Protein AF-A0A7S3GNH0-F1 (afdb_monomer)

Structure (mmCIF, N/CA/C/O backbone):
data_AF-A0A7S3GNH0-F1
#
_entry.id   AF-A0A7S3GNH0-F1
#
loop_
_atom_site.group_PDB
_atom_site.id
_atom_site.type_symbol
_atom_site.label_atom_id
_atom_site.label_alt_id
_atom_site.label_comp_id
_atom_site.label_asym_id
_atom_site.label_entity_id
_atom_site.label_seq_id
_atom_site.pdbx_PDB_ins_code
_atom_site.Cartn_x
_atom_site.Cartn_y
_atom_site.Cartn_z
_atom_site.occupancy
_atom_site.B_iso_or_equiv
_atom_site.auth_seq_id
_atom_site.auth_comp_id
_atom_site.auth_asym_id
_atom_site.auth_atom_id
_atom_site.pdbx_PDB_model_num
ATOM 1 N N . ASN A 1 1 ? -1.877 4.793 -11.221 1.00 96.94 1 ASN A N 1
ATOM 2 C CA . ASN A 1 1 ? -0.687 4.242 -10.541 1.00 96.94 1 ASN A CA 1
ATOM 3 C C . ASN A 1 1 ? -0.945 2.832 -10.022 1.00 96.94 1 ASN A C 1
ATOM 5 O O . ASN A 1 1 ? -0.526 1.906 -10.694 1.00 96.94 1 ASN A O 1
ATOM 9 N N . PHE A 1 2 ? -1.703 2.656 -8.929 1.00 98.25 2 PHE A N 1
ATOM 10 C CA . PHE A 1 2 ? -1.951 1.347 -8.297 1.00 98.25 2 PHE A CA 1
ATOM 11 C C . PHE A 1 2 ? -2.390 0.248 -9.282 1.00 98.25 2 PHE A C 1
ATOM 13 O O . PHE A 1 2 ? -1.721 -0.772 -9.391 1.00 98.25 2 PHE A O 1
ATOM 20 N N . LYS A 1 3 ? -3.426 0.509 -10.099 1.00 98.00 3 LYS A N 1
ATOM 21 C CA . LYS A 1 3 ? -3.873 -0.409 -11.166 1.00 98.00 3 LYS A CA 1
ATOM 22 C C . LYS A 1 3 ? -2.736 -0.853 -12.098 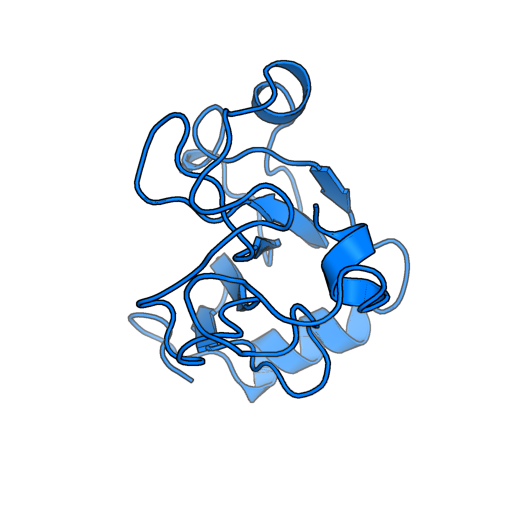1.00 98.00 3 LYS A C 1
ATOM 24 O O . LYS A 1 3 ? -2.665 -2.024 -12.436 1.00 98.00 3 LYS A O 1
ATOM 29 N N . GLY A 1 4 ? -1.854 0.067 -12.494 1.00 97.81 4 GLY A N 1
ATOM 30 C CA . GLY A 1 4 ? -0.74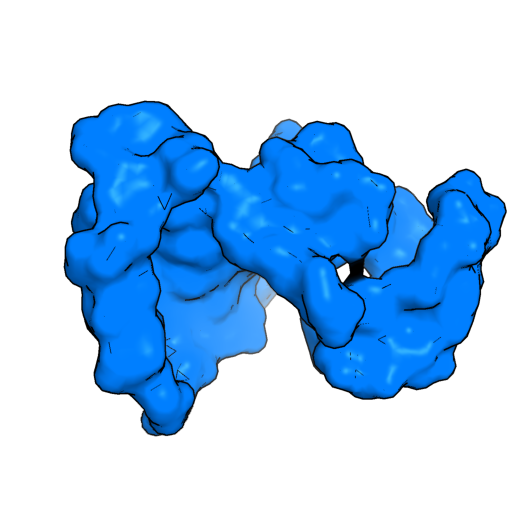9 -0.232 -13.408 1.00 97.81 4 GLY A CA 1
ATOM 31 C C . GLY A 1 4 ? 0.265 -1.210 -12.810 1.00 97.81 4 GLY A C 1
ATOM 32 O O . GLY A 1 4 ? 0.773 -2.060 -13.529 1.00 97.81 4 GLY A O 1
ATOM 33 N N . PHE A 1 5 ? 0.499 -1.149 -11.496 1.00 98.19 5 PHE A N 1
ATOM 34 C CA . PHE A 1 5 ? 1.312 -2.141 -10.787 1.00 98.19 5 PHE A CA 1
ATOM 35 C C . PHE A 1 5 ? 0.584 -3.477 -10.589 1.00 98.19 5 PHE A C 1
ATOM 37 O O . PHE A 1 5 ? 1.219 -4.529 -10.612 1.00 98.19 5 PHE A O 1
ATOM 44 N N . CYS A 1 6 ? -0.743 -3.473 -10.429 1.00 97.88 6 CYS A N 1
ATOM 45 C CA . CYS A 1 6 ? -1.520 -4.716 -10.402 1.00 97.88 6 CYS A CA 1
ATOM 46 C C . CYS A 1 6 ? -1.450 -5.463 -11.744 1.00 97.88 6 CYS A C 1
ATOM 48 O O . CYS A 1 6 ? -1.359 -6.687 -11.749 1.00 97.88 6 CYS A O 1
ATOM 50 N N . THR A 1 7 ? -1.489 -4.743 -12.872 1.00 97.81 7 THR A N 1
ATOM 51 C CA . THR A 1 7 ? -1.471 -5.345 -14.216 1.00 97.81 7 THR A CA 1
ATOM 52 C C . THR A 1 7 ? -0.064 -5.587 -14.758 1.00 97.81 7 THR A C 1
ATOM 54 O O . THR A 1 7 ? 0.116 -6.472 -15.587 1.00 97.81 7 THR A O 1
ATOM 57 N N . GLY A 1 8 ? 0.934 -4.812 -14.323 1.00 96.88 8 GLY A N 1
ATOM 58 C CA . GLY A 1 8 ? 2.283 -4.841 -14.898 1.00 96.88 8 GLY A CA 1
ATOM 59 C C . GLY A 1 8 ? 2.369 -4.225 -16.301 1.00 96.88 8 GLY A C 1
ATOM 60 O O . GLY A 1 8 ? 3.395 -4.339 -16.964 1.00 96.88 8 GLY A O 1
ATOM 61 N N . GLU A 1 9 ? 1.320 -3.539 -16.770 1.00 96.31 9 GLU A N 1
ATOM 62 C CA . GLU A 1 9 ? 1.194 -3.050 -18.158 1.00 96.31 9 GLU A CA 1
ATOM 63 C C . GLU A 1 9 ? 2.250 -2.010 -18.569 1.00 96.31 9 GLU A C 1
ATOM 65 O O . GLU A 1 9 ? 2.366 -1.657 -19.741 1.00 96.31 9 GLU A O 1
ATOM 70 N N . LYS A 1 10 ? 2.983 -1.460 -17.597 1.00 95.06 10 LYS A N 1
ATOM 71 C CA . LYS A 1 10 ? 3.988 -0.415 -17.815 1.00 95.06 10 LYS A CA 1
ATOM 72 C C . LYS A 1 10 ? 5.394 -0.975 -18.034 1.00 95.06 10 LYS A C 1
ATOM 74 O O . LYS A 1 10 ? 6.281 -0.201 -18.383 1.00 95.06 10 LYS A O 1
ATOM 79 N N . GLY A 1 11 ? 5.581 -2.289 -17.882 1.00 95.00 11 GLY A N 1
ATOM 80 C CA . GLY A 1 11 ? 6.860 -2.965 -18.085 1.00 95.00 11 GLY A CA 1
ATOM 81 C C . GLY A 1 11 ? 7.928 -2.508 -17.093 1.00 95.00 11 GLY A C 1
ATOM 82 O O . GLY A 1 11 ? 7.642 -2.230 -15.925 1.00 95.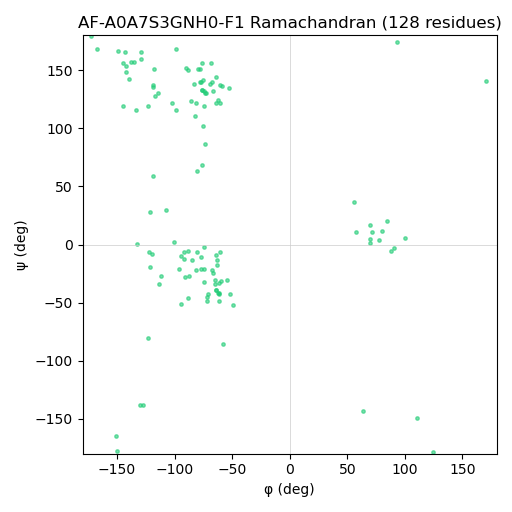00 11 GLY A O 1
ATOM 83 N N . LYS A 1 12 ? 9.173 -2.413 -17.563 1.00 96.00 12 LYS A N 1
ATOM 84 C CA . LYS A 1 12 ? 10.326 -2.081 -16.722 1.00 96.00 12 LYS A CA 1
ATOM 85 C C . LYS A 1 12 ? 10.425 -0.596 -16.409 1.00 96.00 12 LYS A C 1
ATOM 87 O O . LYS A 1 12 ? 10.269 0.254 -17.287 1.00 96.00 12 LYS A O 1
ATOM 92 N N . SER A 1 13 ? 10.780 -0.291 -15.167 1.00 95.25 13 SER A N 1
ATOM 93 C CA . SER A 1 13 ? 11.203 1.052 -14.793 1.00 95.25 13 SER A CA 1
ATOM 94 C C . SER A 1 13 ? 12.492 1.450 -15.513 1.00 95.25 13 SER A C 1
ATOM 96 O O . SER A 1 13 ? 13.407 0.645 -15.685 1.00 95.25 13 SER A O 1
ATOM 98 N N . LYS A 1 14 ? 12.586 2.733 -15.869 1.00 92.38 14 LYS A N 1
ATOM 99 C CA . LYS A 1 14 ? 13.809 3.346 -16.396 1.00 92.38 14 LYS A CA 1
ATOM 100 C C . LYS A 1 14 ? 14.875 3.589 -15.323 1.00 92.38 14 LYS A C 1
ATOM 102 O O . LYS A 1 14 ? 16.033 3.752 -15.682 1.00 92.38 14 LYS A O 1
ATOM 107 N N . GLU A 1 15 ? 14.502 3.645 -14.043 1.00 90.69 15 GLU A N 1
ATOM 108 C CA . GLU A 1 15 ? 15.438 3.926 -12.947 1.00 90.69 15 GLU A CA 1
ATOM 109 C C . GLU A 1 15 ? 15.977 2.645 -12.313 1.00 90.69 15 GLU A C 1
ATOM 111 O O . GLU A 1 15 ? 17.188 2.481 -12.195 1.00 90.69 15 GLU A O 1
ATOM 116 N N . SER A 1 16 ? 15.091 1.724 -11.925 1.00 92.94 16 SER A N 1
ATOM 117 C CA . SER A 1 16 ? 15.486 0.486 -11.240 1.00 92.94 16 SER A CA 1
ATOM 118 C C . SER A 1 16 ? 15.736 -0.696 -12.183 1.00 92.94 16 SER A C 1
ATOM 120 O O . SER A 1 16 ? 16.248 -1.723 -11.742 1.00 92.94 16 SER A O 1
ATOM 122 N N . ALA A 1 17 ? 15.335 -0.585 -13.458 1.00 94.19 17 ALA A N 1
ATOM 123 C CA . ALA A 1 17 ? 15.286 -1.680 -14.434 1.00 94.19 17 ALA A CA 1
ATOM 124 C C . ALA A 1 17 ? 14.411 -2.885 -14.017 1.00 94.19 17 ALA A C 1
ATOM 126 O O . ALA A 1 17 ? 14.434 -3.925 -14.683 1.00 94.19 17 ALA A O 1
ATOM 127 N N . LYS A 1 18 ? 13.614 -2.754 -12.945 1.00 94.81 18 LYS A N 1
ATOM 128 C CA . LYS A 1 18 ? 12.696 -3.791 -12.456 1.00 94.81 18 LYS A CA 1
ATOM 129 C C . LYS A 1 18 ? 11.317 -3.671 -13.090 1.00 94.81 18 LYS A C 1
ATOM 131 O O . LYS A 1 18 ? 10.883 -2.580 -13.454 1.00 94.81 18 LYS A O 1
ATOM 136 N N . GLU A 1 19 ? 10.625 -4.802 -13.202 1.00 96.31 19 GLU A N 1
ATOM 137 C CA . GLU A 1 19 ? 9.233 -4.850 -13.657 1.00 96.31 19 GLU A CA 1
ATOM 138 C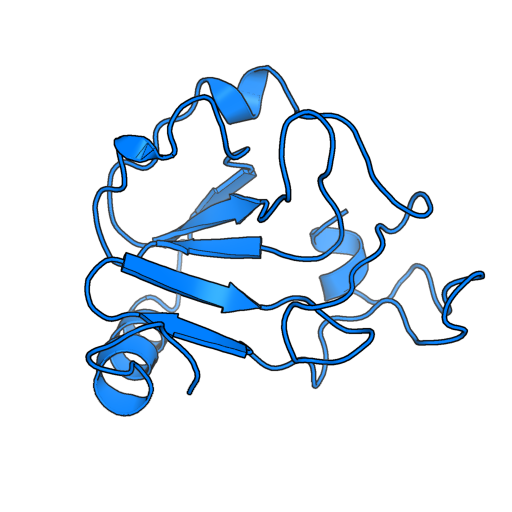 C . GLU A 1 19 ? 8.334 -4.082 -12.682 1.00 96.31 19 GLU A C 1
ATOM 140 O O . GLU A 1 19 ? 8.311 -4.380 -11.487 1.00 96.31 19 GLU A O 1
ATOM 145 N N . MET A 1 20 ? 7.578 -3.105 -13.186 1.00 97.00 20 MET A N 1
ATOM 146 C CA . MET A 1 20 ? 6.629 -2.318 -12.396 1.00 97.00 20 MET A CA 1
ATOM 147 C C . MET A 1 20 ? 5.360 -3.133 -12.116 1.00 97.00 20 MET A C 1
ATOM 149 O O . MET A 1 20 ? 4.284 -2.848 -12.643 1.00 97.00 20 MET A O 1
ATOM 153 N N . CYS A 1 21 ? 5.494 -4.173 -11.292 1.00 97.69 21 CYS A N 1
ATOM 154 C CA . CYS A 1 21 ? 4.429 -5.107 -10.956 1.00 97.69 21 CYS A CA 1
ATOM 155 C C . CYS A 1 21 ? 4.454 -5.476 -9.466 1.00 97.69 21 CYS A C 1
ATOM 157 O O . CYS A 1 21 ? 5.521 -5.660 -8.889 1.00 97.69 21 CYS A O 1
ATOM 159 N N . TYR A 1 22 ? 3.281 -5.634 -8.845 1.00 98.31 22 TYR A N 1
ATOM 160 C CA . TYR A 1 22 ? 3.175 -6.123 -7.462 1.00 98.31 22 TYR A CA 1
ATOM 161 C C . TYR A 1 22 ? 3.293 -7.648 -7.329 1.00 98.31 22 TYR A C 1
ATOM 163 O O . TYR A 1 22 ? 3.332 -8.166 -6.214 1.00 98.31 22 TYR A O 1
ATOM 171 N N . ARG A 1 23 ? 3.350 -8.399 -8.436 1.00 97.25 23 ARG A N 1
ATOM 172 C CA . ARG A 1 23 ? 3.526 -9.855 -8.383 1.00 97.25 23 ARG A CA 1
ATOM 173 C C . ARG A 1 23 ? 4.852 -10.194 -7.696 1.00 97.25 23 ARG A C 1
ATOM 175 O O . ARG A 1 23 ? 5.909 -9.795 -8.167 1.00 97.25 23 ARG A O 1
ATOM 182 N N . GLY A 1 24 ? 4.779 -10.962 -6.609 1.00 96.00 24 GLY A N 1
ATOM 183 C CA . GLY A 1 24 ? 5.950 -11.357 -5.817 1.00 96.00 24 GLY A CA 1
ATOM 184 C C . GLY A 1 24 ? 6.485 -10.265 -4.884 1.00 96.00 24 GLY A C 1
ATOM 185 O O . GLY A 1 24 ? 7.499 -10.482 -4.229 1.00 96.00 24 GLY A O 1
ATOM 186 N N . VAL A 1 25 ? 5.817 -9.110 -4.800 1.00 97.25 25 VAL A N 1
ATOM 187 C CA . VAL A 1 25 ? 6.204 -8.024 -3.895 1.00 97.25 25 VAL A CA 1
ATOM 188 C C . VAL A 1 25 ? 5.579 -8.267 -2.520 1.00 97.25 25 VAL A C 1
ATOM 190 O O . VAL A 1 25 ? 4.355 -8.385 -2.431 1.00 97.25 25 VAL A O 1
ATOM 193 N N . PRO A 1 26 ? 6.377 -8.333 -1.441 1.00 95.88 26 PRO A N 1
ATOM 194 C CA . PRO A 1 26 ? 5.851 -8.616 -0.114 1.00 95.88 26 PRO A CA 1
ATOM 195 C C . PRO A 1 26 ? 5.146 -7.403 0.507 1.00 95.88 26 PRO A C 1
ATOM 197 O O . PRO A 1 26 ? 5.449 -6.238 0.216 1.00 95.88 26 PRO A O 1
ATOM 200 N N . PHE A 1 27 ? 4.249 -7.694 1.449 1.00 97.12 27 PHE A N 1
ATOM 201 C CA . PHE A 1 27 ? 3.903 -6.747 2.503 1.00 97.12 27 PHE A CA 1
ATOM 202 C C . PHE A 1 27 ? 5.051 -6.735 3.511 1.00 97.12 27 PHE A C 1
ATOM 204 O O . PHE A 1 27 ? 5.215 -7.668 4.287 1.00 97.12 27 PHE A O 1
ATOM 211 N N . HIS A 1 28 ? 5.887 -5.703 3.442 1.00 95.44 28 HIS A N 1
ATOM 212 C CA . HIS A 1 28 ? 7.141 -5.613 4.194 1.00 95.44 28 HIS A CA 1
ATOM 213 C C . HIS A 1 28 ? 6.971 -4.980 5.575 1.00 95.44 28 HIS A C 1
ATOM 215 O O . HIS A 1 28 ? 7.943 -4.873 6.321 1.00 95.44 28 HIS A O 1
ATOM 221 N N . ARG A 1 29 ? 5.769 -4.490 5.903 1.00 95.56 29 ARG A N 1
ATOM 222 C CA . ARG A 1 29 ? 5.477 -3.939 7.222 1.00 95.56 29 ARG A CA 1
ATOM 223 C C . ARG A 1 29 ? 4.042 -4.240 7.646 1.00 95.56 29 ARG A C 1
ATOM 225 O O . ARG A 1 29 ? 3.114 -3.787 6.987 1.00 95.56 29 ARG A O 1
ATOM 232 N N . ILE A 1 30 ? 3.844 -4.962 8.744 1.00 96.94 30 ILE A N 1
ATOM 233 C CA . ILE A 1 30 ? 2.535 -5.382 9.260 1.00 96.94 30 ILE A CA 1
ATOM 234 C C . ILE A 1 30 ? 2.493 -5.102 10.767 1.00 96.94 30 ILE A C 1
ATOM 236 O O . ILE A 1 30 ? 3.261 -5.669 11.542 1.00 96.94 30 ILE A O 1
ATOM 240 N N . VAL A 1 31 ? 1.603 -4.199 11.184 1.00 95.25 31 VAL A N 1
ATOM 241 C CA . VAL A 1 31 ? 1.469 -3.746 12.579 1.00 95.25 31 VAL A CA 1
ATOM 242 C C . VAL A 1 31 ? 0.044 -3.986 13.047 1.00 95.25 31 VAL A C 1
ATOM 244 O O . VAL A 1 31 ? -0.891 -3.403 12.491 1.00 95.25 31 VAL A O 1
ATOM 247 N N . ARG A 1 32 ? -0.114 -4.804 14.091 1.00 94.50 32 ARG A N 1
ATOM 248 C CA . ARG A 1 32 ? -1.421 -5.160 14.651 1.00 94.50 32 ARG A CA 1
ATOM 249 C C . ARG A 1 32 ? -2.153 -3.914 15.148 1.00 94.50 32 ARG A C 1
ATOM 251 O O . ARG A 1 32 ? -1.547 -3.029 15.746 1.00 94.50 32 ARG A O 1
ATOM 258 N N . GLY A 1 33 ? -3.448 -3.827 14.867 1.00 94.25 33 GLY A N 1
ATOM 259 C CA . GLY A 1 33 ? -4.302 -2.690 15.204 1.00 94.25 33 GLY A CA 1
ATOM 260 C C . GLY A 1 33 ? -4.004 -1.420 14.405 1.00 94.25 33 GLY A C 1
ATOM 261 O O . GLY A 1 33 ? -4.598 -0.381 14.682 1.00 94.25 33 GLY A O 1
ATOM 262 N N . PHE A 1 34 ? -3.094 -1.474 13.426 1.00 95.75 34 PHE A N 1
ATOM 263 C CA . PHE A 1 34 ? -2.708 -0.318 12.626 1.00 95.75 34 PHE A CA 1
ATOM 264 C C . PHE A 1 34 ? -2.932 -0.576 11.132 1.00 95.75 34 PHE A C 1
ATOM 266 O O . PHE A 1 34 ? -3.944 -0.139 10.582 1.00 95.75 34 PHE A O 1
ATOM 273 N N . MET A 1 35 ? -2.019 -1.281 10.460 1.00 97.06 35 MET A N 1
ATOM 274 C CA . MET A 1 35 ? -2.077 -1.499 9.008 1.00 97.06 35 MET A CA 1
ATOM 275 C C . MET A 1 35 ? -1.107 -2.583 8.530 1.00 97.06 35 MET A C 1
ATOM 277 O O . MET A 1 35 ? -0.183 -2.971 9.248 1.00 97.06 35 MET A O 1
ATOM 281 N N . MET A 1 36 ? -1.286 -3.004 7.278 1.00 97.62 36 MET A N 1
ATOM 282 C CA . MET A 1 36 ? -0.286 -3.716 6.478 1.00 97.62 36 MET A CA 1
ATOM 283 C C . MET A 1 36 ? 0.145 -2.858 5.289 1.00 97.62 36 MET A C 1
ATOM 285 O O . MET A 1 36 ? -0.696 -2.342 4.557 1.00 97.62 36 MET A O 1
ATOM 289 N N . GLN A 1 37 ? 1.450 -2.717 5.084 1.00 98.12 37 GLN A N 1
ATOM 290 C CA . GLN A 1 37 ? 2.071 -1.902 4.046 1.00 98.12 37 GLN A CA 1
ATOM 291 C C . GLN A 1 37 ? 2.914 -2.767 3.112 1.00 98.12 37 GLN A C 1
ATOM 293 O O . GLN A 1 37 ? 3.651 -3.661 3.533 1.00 98.12 37 GLN A O 1
ATOM 298 N N . GLY A 1 38 ? 2.795 -2.475 1.822 1.00 98.06 38 GLY A N 1
ATOM 299 C CA . GLY A 1 38 ? 3.475 -3.186 0.751 1.00 98.06 38 GLY A CA 1
ATOM 300 C C . GLY A 1 38 ? 3.746 -2.279 -0.443 1.00 98.06 38 GLY A C 1
ATOM 301 O O . GLY A 1 38 ? 3.683 -1.052 -0.355 1.00 98.06 38 GLY A O 1
ATOM 302 N N . GLY A 1 39 ? 4.064 -2.903 -1.574 1.00 97.56 39 GLY A N 1
ATOM 303 C CA . GLY A 1 39 ? 4.232 -2.218 -2.855 1.00 97.56 39 GLY A CA 1
ATOM 304 C C . GLY A 1 39 ? 5.652 -1.745 -3.166 1.00 97.56 39 GLY A C 1
ATOM 305 O O . GLY A 1 39 ? 5.883 -1.267 -4.271 1.00 97.56 39 GLY A O 1
ATOM 306 N N . ASP A 1 40 ? 6.621 -1.910 -2.263 1.00 97.06 40 ASP A N 1
ATOM 307 C CA . ASP A 1 40 ? 8.039 -1.682 -2.575 1.00 97.06 40 ASP A CA 1
ATOM 308 C C . ASP A 1 40 ? 8.585 -2.822 -3.446 1.00 97.06 40 ASP A C 1
ATOM 310 O O . ASP A 1 40 ? 9.140 -3.800 -2.956 1.00 97.06 40 ASP A O 1
ATOM 314 N N . PHE A 1 41 ? 8.414 -2.702 -4.758 1.00 96.44 41 PHE A N 1
ATOM 315 C CA . PHE A 1 41 ? 8.914 -3.685 -5.720 1.00 96.44 41 PHE A CA 1
ATOM 316 C C . PHE A 1 41 ? 10.425 -3.572 -5.978 1.00 96.44 41 PHE A C 1
ATOM 318 O O . PHE A 1 41 ? 11.019 -4.442 -6.622 1.00 96.44 41 PHE A O 1
ATOM 325 N N . VAL A 1 42 ? 11.061 -2.499 -5.494 1.00 95.44 42 VAL A N 1
ATOM 326 C CA . VAL A 1 42 ? 12.470 -2.221 -5.771 1.00 95.44 42 VAL A CA 1
ATOM 327 C C . VAL A 1 42 ? 13.364 -2.900 -4.749 1.00 95.44 42 VAL A C 1
ATOM 329 O O . VAL A 1 42 ? 14.323 -3.555 -5.147 1.00 95.44 42 VAL A O 1
ATOM 332 N N . THR A 1 43 ? 13.062 -2.814 -3.456 1.00 94.94 43 THR A N 1
ATOM 333 C CA . THR A 1 43 ? 13.850 -3.511 -2.425 1.00 94.94 43 THR A CA 1
ATOM 334 C C . THR A 1 43 ? 13.032 -4.487 -1.595 1.00 94.94 43 THR A C 1
ATOM 336 O O . THR A 1 43 ? 13.618 -5.393 -1.012 1.00 94.94 43 THR A O 1
ATOM 339 N N . GLY A 1 44 ? 11.703 -4.363 -1.566 1.00 94.44 44 GLY A N 1
ATOM 340 C CA . GLY A 1 44 ? 10.845 -5.209 -0.731 1.00 94.44 44 GLY A CA 1
ATOM 341 C C . GLY A 1 44 ? 10.976 -4.925 0.764 1.00 94.44 44 GLY A C 1
ATOM 342 O O . GLY A 1 44 ? 10.577 -5.757 1.568 1.00 94.44 44 GLY A O 1
ATOM 343 N N . THR A 1 45 ? 11.545 -3.779 1.148 1.00 93.50 45 THR A N 1
ATOM 344 C CA . THR A 1 45 ? 11.883 -3.445 2.546 1.00 93.50 45 THR A CA 1
ATOM 345 C C . THR A 1 45 ? 11.225 -2.157 3.036 1.00 93.50 45 THR A C 1
ATOM 347 O O . THR A 1 45 ? 11.344 -1.808 4.208 1.00 93.50 45 THR A O 1
ATOM 350 N N . GLY A 1 46 ? 10.558 -1.428 2.141 1.00 92.94 46 GLY A N 1
ATOM 351 C CA . GLY A 1 46 ? 9.985 -0.109 2.385 1.00 92.94 46 GLY A CA 1
ATOM 352 C C . GLY A 1 46 ? 10.956 1.044 2.131 1.00 92.94 46 GLY A C 1
ATOM 353 O O . GLY A 1 46 ? 10.539 2.201 2.170 1.00 92.94 46 GLY A O 1
ATOM 354 N N . ALA A 1 47 ? 12.230 0.760 1.839 1.00 92.56 47 ALA A N 1
ATOM 355 C CA . ALA A 1 47 ? 13.265 1.776 1.638 1.00 92.56 47 ALA A CA 1
ATOM 356 C C . ALA A 1 47 ? 13.187 2.463 0.265 1.00 92.56 47 ALA A C 1
ATOM 358 O O . ALA A 1 47 ? 13.716 3.564 0.096 1.00 92.56 47 ALA A O 1
ATOM 359 N N . ALA A 1 48 ? 12.540 1.826 -0.712 1.00 92.38 48 ALA A N 1
ATOM 360 C CA . ALA A 1 48 ? 12.486 2.302 -2.083 1.00 92.38 48 ALA A CA 1
ATOM 361 C C . ALA A 1 48 ? 11.055 2.360 -2.623 1.00 92.38 48 ALA A C 1
ATOM 363 O O . ALA A 1 48 ? 10.097 1.848 -2.047 1.00 92.38 48 ALA A O 1
ATOM 364 N N . GLY A 1 49 ? 10.891 3.045 -3.745 1.00 89.94 49 GLY A N 1
ATOM 365 C CA . GLY A 1 49 ? 9.620 3.092 -4.437 1.00 89.94 49 GLY A CA 1
ATOM 366 C C . GLY A 1 49 ? 9.634 4.124 -5.542 1.00 89.94 49 GLY A C 1
ATOM 367 O O . GLY A 1 49 ? 10.154 5.228 -5.390 1.00 89.94 49 GLY A O 1
ATOM 368 N N . GLU A 1 50 ? 9.002 3.760 -6.640 1.00 95.62 50 GLU A N 1
ATOM 369 C CA . GLU A 1 50 ? 8.799 4.609 -7.801 1.00 95.62 50 GLU A CA 1
ATOM 370 C C . GLU A 1 50 ? 7.377 4.408 -8.310 1.00 95.62 50 GLU A C 1
ATOM 372 O O . GLU A 1 50 ? 6.720 3.415 -8.015 1.00 95.62 50 GLU A O 1
ATOM 377 N N . SER A 1 51 ? 6.857 5.386 -9.026 1.00 96.88 51 SER A N 1
ATOM 378 C CA . SER A 1 51 ? 5.540 5.324 -9.642 1.00 96.88 51 SER A CA 1
ATOM 379 C C . SER A 1 51 ? 5.642 4.943 -11.116 1.00 96.88 51 SER A C 1
ATOM 381 O O . SER A 1 51 ? 6.688 5.068 -11.749 1.00 96.88 51 SER A O 1
ATOM 383 N N . ILE A 1 52 ? 4.505 4.611 -11.722 1.00 96.38 52 ILE A N 1
ATOM 384 C CA . ILE A 1 52 ? 4.438 4.419 -13.179 1.00 96.38 52 ILE A CA 1
ATOM 385 C C . ILE A 1 52 ? 4.732 5.700 -13.983 1.00 96.38 52 ILE A C 1
ATOM 387 O O . ILE A 1 52 ? 4.812 5.657 -15.208 1.00 96.38 52 ILE A O 1
ATOM 391 N N . PHE A 1 53 ? 4.829 6.848 -13.308 1.00 94.25 53 PHE A N 1
ATOM 392 C CA . PHE A 1 53 ? 5.094 8.157 -13.900 1.00 94.25 53 PHE A CA 1
ATOM 393 C C . PHE A 1 53 ? 6.568 8.590 -13.753 1.00 94.25 53 PHE A C 1
ATOM 395 O O . PHE A 1 53 ? 6.908 9.704 -14.140 1.00 94.25 53 PHE A O 1
ATOM 402 N N . GLY A 1 54 ? 7.434 7.748 -13.174 1.00 90.56 54 GLY A N 1
ATOM 403 C CA . GLY A 1 54 ? 8.775 8.113 -12.693 1.00 90.56 54 GLY A CA 1
ATOM 404 C C . GLY A 1 54 ? 8.828 8.064 -11.163 1.00 90.56 54 GLY A C 1
ATOM 405 O O . GLY A 1 54 ? 8.075 7.311 -10.562 1.00 90.56 54 GLY A O 1
ATOM 406 N N . LYS A 1 55 ? 9.649 8.883 -10.496 1.00 90.44 55 LYS A N 1
ATOM 407 C CA . LYS A 1 55 ? 9.851 8.815 -9.028 1.00 90.44 55 LYS A CA 1
ATOM 408 C C . LYS A 1 55 ? 8.573 8.976 -8.192 1.00 90.44 55 LYS A C 1
ATOM 410 O O . LYS A 1 55 ? 7.957 8.001 -7.771 1.00 90.44 55 LYS A O 1
ATOM 415 N N . LYS A 1 56 ? 8.205 10.226 -7.908 1.00 96.38 56 LYS A N 1
ATOM 416 C CA . LYS A 1 56 ? 7.137 10.605 -6.978 1.00 96.38 56 LYS A CA 1
ATOM 417 C C . LYS A 1 56 ? 6.038 11.360 -7.713 1.00 96.38 56 LYS A C 1
ATOM 419 O O . LYS A 1 56 ? 6.322 12.071 -8.675 1.00 96.38 56 LYS A O 1
ATOM 424 N N . PHE A 1 57 ? 4.806 11.267 -7.222 1.00 97.62 57 PHE A N 1
ATOM 425 C CA . PHE A 1 57 ? 3.687 12.074 -7.705 1.00 97.62 57 PHE A CA 1
ATOM 426 C C . PHE A 1 57 ? 2.931 12.771 -6.568 1.00 97.62 57 PHE A C 1
ATOM 428 O O . PHE A 1 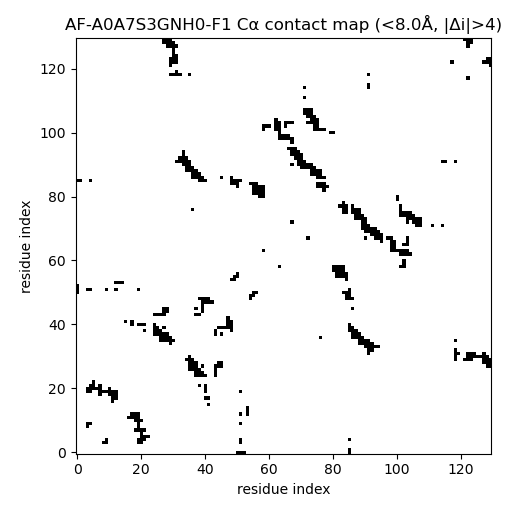57 ? 3.027 12.409 -5.392 1.00 97.62 57 PHE A O 1
ATOM 435 N N . LYS A 1 58 ? 2.201 13.824 -6.950 1.00 98.31 58 LYS A N 1
ATOM 436 C CA . LYS A 1 58 ? 1.495 14.730 -6.037 1.00 98.31 58 LYS A CA 1
ATOM 437 C C . LYS A 1 58 ? 0.328 14.047 -5.330 1.00 98.31 58 LYS A C 1
ATOM 439 O O . LYS A 1 58 ? -0.220 13.069 -5.834 1.00 98.31 58 LYS A O 1
ATOM 444 N N . ASP A 1 59 ? -0.043 14.590 -4.178 1.00 98.38 59 ASP A N 1
ATOM 445 C CA . ASP A 1 59 ? -1.231 14.149 -3.455 1.00 98.38 59 ASP A CA 1
ATOM 446 C C . ASP A 1 59 ? -2.499 14.541 -4.220 1.00 98.38 59 ASP A C 1
ATOM 448 O O . ASP A 1 59 ? -2.605 15.660 -4.732 1.00 98.38 59 ASP A O 1
ATOM 452 N N . ASP A 1 60 ? -3.473 13.634 -4.275 1.00 97.75 60 ASP A N 1
ATOM 453 C CA . ASP A 1 60 ? -4.801 13.947 -4.793 1.00 97.75 60 ASP A CA 1
ATOM 454 C C . ASP A 1 60 ? -5.638 14.638 -3.709 1.00 97.75 60 ASP A C 1
ATOM 456 O O . ASP A 1 60 ? -5.860 14.096 -2.623 1.00 97.75 60 ASP A O 1
ATOM 460 N N . ALA A 1 61 ? -6.121 15.847 -4.000 1.00 97.38 61 ALA A N 1
ATOM 461 C CA . ALA A 1 61 ? -6.866 16.648 -3.033 1.00 97.38 61 ALA A CA 1
ATOM 462 C C . ALA A 1 61 ? -8.230 16.041 -2.662 1.00 97.38 61 ALA A C 1
ATOM 464 O O . ALA A 1 61 ? -8.750 16.343 -1.589 1.00 97.38 61 ALA A O 1
ATOM 465 N N . GLY A 1 62 ? -8.827 15.218 -3.530 1.00 97.81 62 GLY A N 1
ATOM 466 C CA . GLY A 1 62 ? -10.049 14.477 -3.228 1.00 97.81 62 GLY A CA 1
ATOM 467 C C . GLY A 1 62 ? -9.773 13.343 -2.247 1.00 97.81 62 GLY A C 1
ATOM 468 O O . GLY A 1 62 ? -10.432 13.252 -1.213 1.00 97.81 62 GLY A O 1
ATOM 469 N N . GLY A 1 63 ? -8.741 12.543 -2.513 1.00 97.44 63 GLY A N 1
ATOM 470 C CA . GLY A 1 63 ? -8.340 11.437 -1.644 1.00 97.44 63 GLY A CA 1
ATOM 471 C C . GLY A 1 63 ? -7.849 11.881 -0.262 1.00 97.44 63 GLY A C 1
ATOM 472 O O . GLY A 1 63 ? -8.096 11.185 0.717 1.00 97.44 63 GLY A O 1
ATOM 473 N N . LEU A 1 64 ? -7.240 13.070 -0.136 1.00 97.94 64 LEU A N 1
ATOM 474 C CA . LEU A 1 64 ? -6.873 13.644 1.171 1.00 97.94 64 LEU A CA 1
ATOM 475 C C . LEU A 1 64 ? -8.080 14.039 2.043 1.00 97.94 64 LEU A C 1
ATOM 477 O O . LEU A 1 64 ? -7.928 14.173 3.259 1.00 97.94 64 LEU A O 1
ATOM 481 N N . LYS A 1 65 ? -9.262 14.258 1.447 1.00 98.00 65 LYS A N 1
ATOM 482 C CA . LYS A 1 65 ? -10.500 14.585 2.184 1.00 98.00 65 LYS A CA 1
ATOM 483 C C . LYS A 1 65 ? -11.185 13.346 2.751 1.00 98.00 65 LYS A C 1
ATOM 485 O O . LYS A 1 65 ? -11.986 13.469 3.676 1.00 98.00 65 LYS A O 1
ATOM 490 N N . ILE A 1 66 ? -10.902 12.173 2.189 1.00 98.31 66 ILE A N 1
ATOM 491 C CA . ILE A 1 66 ? -11.454 10.909 2.662 1.00 98.31 66 ILE A CA 1
ATOM 492 C C . ILE A 1 66 ? -10.703 10.511 3.932 1.00 98.31 66 ILE A C 1
ATOM 494 O O . ILE A 1 66 ? -9.476 10.581 4.011 1.00 98.31 66 ILE A O 1
ATOM 498 N N . LYS A 1 67 ? -11.459 10.119 4.953 1.00 98.25 67 LYS A N 1
ATOM 499 C CA . LYS A 1 67 ? -10.902 9.744 6.246 1.00 98.25 67 LYS A CA 1
ATOM 500 C C . LYS A 1 67 ? -10.546 8.262 6.274 1.00 98.25 67 LYS A C 1
ATOM 502 O O . LYS A 1 67 ? -11.209 7.439 5.649 1.00 98.25 67 LYS A O 1
ATOM 507 N N . HIS A 1 68 ? -9.540 7.927 7.069 1.00 98.44 68 HIS A N 1
ATOM 508 C CA . HIS A 1 68 ? -9.170 6.555 7.404 1.00 98.44 68 HIS A CA 1
ATOM 509 C C . HIS A 1 68 ? -10.096 6.043 8.517 1.00 98.44 68 HIS A C 1
ATOM 511 O O . HIS A 1 68 ? -9.667 5.828 9.649 1.00 98.44 68 HIS A O 1
ATOM 517 N N . GLU A 1 69 ? -11.388 5.962 8.203 1.00 96.56 69 GLU A N 1
ATOM 518 C CA . GLU A 1 69 ? -12.434 5.435 9.080 1.00 96.56 69 GLU A CA 1
ATOM 519 C C . GLU A 1 69 ? -12.710 3.988 8.675 1.00 96.56 69 GLU A C 1
ATOM 521 O O . GLU A 1 69 ? -13.159 3.703 7.564 1.00 96.56 69 GLU A O 1
ATOM 526 N N . GLY A 1 70 ? -12.415 3.077 9.588 1.00 94.69 70 GLY A N 1
ATOM 527 C CA . GLY A 1 70 ? -12.637 1.658 9.454 1.00 94.69 70 GLY A CA 1
ATOM 528 C C . GLY A 1 70 ? -11.448 0.877 8.918 1.00 94.69 70 GLY A C 1
ATOM 529 O O . GLY A 1 70 ? -10.395 1.382 8.512 1.00 94.69 70 GLY A O 1
ATOM 530 N N . ARG A 1 71 ? -11.672 -0.428 8.931 1.00 97.31 71 ARG A N 1
ATOM 531 C CA . ARG A 1 71 ? -10.787 -1.449 8.399 1.00 97.31 71 ARG A CA 1
ATOM 532 C C . ARG A 1 71 ? -10.919 -1.552 6.878 1.00 97.31 71 ARG A C 1
ATOM 534 O O . ARG A 1 71 ? -11.988 -1.306 6.326 1.00 97.31 71 ARG A O 1
ATOM 541 N N . GLY A 1 72 ? -9.843 -1.954 6.206 1.00 98.12 72 GLY A N 1
ATOM 542 C CA . GLY A 1 72 ? -9.848 -2.227 4.771 1.00 98.12 72 GLY A CA 1
ATOM 543 C C . GLY A 1 72 ? -9.748 -0.976 3.897 1.00 98.12 72 GLY A C 1
ATOM 544 O O . GLY A 1 72 ? -9.939 -1.067 2.686 1.00 98.12 72 GLY A O 1
ATOM 545 N N . ILE A 1 73 ? -9.440 0.194 4.461 1.00 98.62 73 ILE A N 1
ATOM 546 C CA . ILE A 1 73 ? -9.169 1.402 3.674 1.00 98.62 73 ILE A CA 1
ATOM 547 C C . ILE A 1 73 ? -7.809 1.253 2.995 1.00 98.62 73 ILE A C 1
ATOM 549 O O . ILE A 1 73 ? -6.822 0.931 3.652 1.00 98.62 73 ILE A O 1
ATOM 553 N N . VAL A 1 74 ? -7.755 1.509 1.686 1.00 98.69 74 VAL A N 1
ATOM 554 C CA . VAL A 1 74 ? -6.527 1.443 0.885 1.00 98.69 74 VAL A CA 1
ATOM 555 C C . VAL A 1 74 ? -6.013 2.858 0.634 1.00 98.69 74 VAL A C 1
ATOM 557 O O . VAL A 1 74 ? -6.719 3.703 0.072 1.00 98.69 74 VAL A O 1
ATOM 560 N N . SER A 1 75 ? -4.778 3.119 1.056 1.00 98.75 75 SER A N 1
ATOM 561 C CA . SER A 1 75 ? -4.201 4.464 1.075 1.00 98.75 75 SER A CA 1
ATOM 562 C C . SER A 1 75 ? -2.721 4.467 0.692 1.00 98.75 75 SER A C 1
ATOM 564 O O . SER A 1 75 ? -2.026 3.455 0.807 1.00 98.75 75 SER A O 1
ATOM 566 N N . MET A 1 76 ? -2.237 5.592 0.165 1.00 98.50 76 MET A N 1
ATOM 567 C CA . MET A 1 76 ? -0.848 5.735 -0.281 1.00 98.50 76 MET A CA 1
ATOM 568 C C . MET A 1 76 ? 0.113 5.868 0.905 1.00 98.50 76 MET A C 1
ATOM 570 O O . MET A 1 76 ? -0.074 6.720 1.776 1.00 98.50 76 MET A O 1
ATOM 574 N N . SER A 1 77 ? 1.206 5.102 0.890 1.00 97.44 77 SER A N 1
ATOM 575 C CA . SER A 1 77 ? 2.352 5.363 1.767 1.00 97.44 77 SER A CA 1
ATOM 576 C C . SER A 1 77 ? 3.241 6.436 1.132 1.00 97.44 77 SER A C 1
ATOM 578 O O . SER A 1 77 ? 3.452 6.444 -0.084 1.00 97.44 77 SER A O 1
ATOM 580 N N . ASN A 1 78 ? 3.736 7.373 1.939 1.00 96.31 78 ASN A N 1
ATOM 581 C CA . ASN A 1 78 ? 4.561 8.484 1.473 1.00 96.31 78 ASN A CA 1
ATOM 582 C C . ASN A 1 78 ? 5.573 8.909 2.552 1.00 96.31 78 ASN A C 1
ATOM 584 O O . ASN A 1 78 ? 5.472 8.509 3.710 1.00 96.31 78 ASN A O 1
ATOM 588 N N . THR A 1 79 ? 6.561 9.717 2.164 1.00 94.31 79 THR A N 1
ATOM 589 C CA . THR A 1 79 ? 7.579 10.295 3.060 1.00 94.31 79 THR A CA 1
ATOM 590 C C . THR A 1 79 ? 7.365 11.795 3.283 1.00 94.31 79 THR A C 1
ATOM 592 O O . THR A 1 79 ? 8.314 12.549 3.491 1.00 94.31 79 THR A O 1
ATOM 595 N N . GLY A 1 80 ? 6.106 12.242 3.213 1.00 94.25 80 GLY A N 1
ATOM 596 C CA . GLY A 1 80 ? 5.708 13.645 3.288 1.00 94.25 80 GLY A CA 1
ATOM 597 C C . GLY A 1 80 ? 4.880 14.099 2.085 1.00 94.25 80 GLY A C 1
ATOM 598 O O . GLY A 1 80 ? 4.585 13.333 1.165 1.00 94.25 80 GLY A O 1
ATOM 599 N N . LYS A 1 81 ? 4.515 15.382 2.084 1.00 96.62 81 LYS A N 1
ATOM 600 C CA . LYS A 1 81 ? 3.651 15.985 1.062 1.00 96.62 81 LYS A CA 1
ATOM 601 C C . LYS A 1 81 ? 4.175 15.729 -0.357 1.00 96.62 81 LYS A C 1
ATOM 603 O O . LYS A 1 81 ? 5.355 15.944 -0.632 1.00 96.62 81 LYS A O 1
ATOM 608 N N . ASN A 1 82 ? 3.281 15.345 -1.268 1.00 97.06 82 ASN A N 1
ATOM 609 C CA . ASN A 1 82 ? 3.554 15.107 -2.688 1.00 97.06 82 ASN A CA 1
ATOM 610 C C . ASN A 1 82 ? 4.661 14.075 -2.961 1.00 97.06 82 ASN A C 1
ATOM 612 O O . ASN A 1 82 ? 5.449 14.238 -3.897 1.00 97.06 82 ASN A O 1
ATOM 616 N N . SER A 1 83 ? 4.747 13.028 -2.139 1.00 97.38 83 SER A N 1
ATOM 617 C CA . SER A 1 83 ? 5.807 12.021 -2.251 1.00 97.38 83 SER A CA 1
ATOM 618 C C . SER A 1 83 ? 5.308 10.595 -2.481 1.00 97.38 83 SER A C 1
ATOM 620 O O . SER A 1 83 ? 5.995 9.636 -2.135 1.00 97.38 83 SER A O 1
ATOM 622 N N . ASN A 1 84 ? 4.137 10.452 -3.103 1.00 98.12 84 ASN A N 1
ATOM 623 C CA . ASN A 1 84 ? 3.546 9.149 -3.401 1.00 98.12 84 ASN A CA 1
ATOM 624 C C . ASN A 1 84 ? 4.364 8.389 -4.452 1.00 98.12 84 ASN A C 1
ATOM 626 O O . ASN A 1 84 ? 4.811 8.977 -5.437 1.00 98.12 84 ASN A O 1
ATOM 630 N N . THR A 1 85 ? 4.517 7.079 -4.260 1.00 97.25 85 THR A N 1
ATOM 631 C CA . THR A 1 85 ? 5.246 6.164 -5.159 1.00 97.25 85 THR A CA 1
ATOM 632 C C . THR A 1 85 ? 4.376 4.935 -5.475 1.00 97.25 85 THR A C 1
ATOM 634 O O . THR A 1 85 ? 3.179 5.070 -5.717 1.00 97.25 85 THR A O 1
ATOM 637 N N . CYS A 1 86 ? 4.931 3.726 -5.499 1.00 97.31 86 CYS A N 1
ATOM 638 C CA . CYS A 1 86 ? 4.212 2.452 -5.562 1.00 97.31 86 CYS A CA 1
ATOM 639 C C . CYS A 1 86 ? 3.757 1.928 -4.193 1.00 97.31 86 CYS A C 1
ATOM 641 O O . CYS A 1 86 ? 2.958 1.002 -4.136 1.00 97.31 86 CYS A O 1
ATOM 643 N N . GLN A 1 87 ? 4.259 2.473 -3.084 1.00 98.56 87 GLN A N 1
ATOM 644 C CA . GLN A 1 87 ? 3.923 1.922 -1.775 1.00 98.56 87 GLN A CA 1
ATOM 645 C C . GLN A 1 87 ? 2.516 2.324 -1.320 1.00 98.56 87 GLN A C 1
ATOM 647 O O . GLN A 1 87 ? 2.085 3.469 -1.477 1.00 98.56 87 GLN A O 1
ATOM 652 N N . PHE A 1 88 ? 1.809 1.382 -0.707 1.00 98.75 88 PHE A N 1
ATOM 653 C CA . PHE A 1 88 ? 0.457 1.565 -0.187 1.00 98.75 88 PHE A CA 1
ATOM 654 C C . PHE A 1 88 ? 0.284 0.788 1.115 1.00 98.75 88 PHE A C 1
ATOM 656 O O . PHE A 1 88 ? 1.086 -0.093 1.432 1.00 98.75 88 PHE A O 1
ATOM 663 N N . PHE A 1 89 ? -0.778 1.097 1.849 1.00 98.69 89 PHE A N 1
ATOM 664 C CA . PHE A 1 89 ? -1.185 0.335 3.018 1.00 98.69 89 PHE A CA 1
ATOM 665 C C . PHE A 1 89 ? -2.691 0.073 3.038 1.00 98.69 89 PHE A C 1
ATOM 667 O O . PHE A 1 89 ? -3.469 0.790 2.402 1.00 98.69 89 PHE A O 1
ATOM 674 N N . ILE A 1 90 ? -3.075 -0.971 3.771 1.00 98.69 90 ILE A N 1
ATOM 675 C CA . ILE A 1 90 ? -4.458 -1.350 4.064 1.00 98.69 90 ILE A CA 1
ATOM 676 C C . ILE A 1 90 ? -4.661 -1.247 5.574 1.00 98.69 90 ILE A C 1
ATOM 678 O O . ILE A 1 90 ? -3.855 -1.777 6.341 1.00 98.69 90 ILE A O 1
ATOM 682 N N . THR A 1 91 ? -5.700 -0.533 6.006 1.00 98.50 91 THR A N 1
ATOM 683 C CA . THR A 1 91 ? -5.954 -0.288 7.431 1.00 98.50 91 THR A CA 1
ATOM 684 C C . THR A 1 91 ? -6.521 -1.510 8.140 1.00 98.50 91 THR A C 1
ATOM 686 O O . THR A 1 91 ? -7.387 -2.211 7.613 1.00 98.50 91 THR A O 1
ATOM 689 N N . PHE A 1 92 ? -6.078 -1.719 9.378 1.00 97.56 92 PHE A N 1
ATOM 690 C CA . PHE A 1 92 ? -6.674 -2.690 10.292 1.00 97.56 92 PHE A CA 1
ATOM 691 C C . PHE A 1 92 ? -7.696 -2.057 11.254 1.00 97.56 92 PHE A C 1
ATOM 693 O O . PHE A 1 92 ? -8.586 -2.747 11.750 1.00 97.56 92 PHE A O 1
ATOM 700 N N . ALA A 1 93 ? -7.616 -0.742 11.469 1.00 96.75 93 ALA A N 1
ATOM 701 C CA . ALA A 1 93 ? -8.483 0.024 12.364 1.00 96.75 93 ALA A CA 1
ATOM 702 C C . ALA A 1 93 ? -8.658 1.477 11.873 1.00 96.75 93 ALA A C 1
ATOM 704 O O . ALA A 1 93 ? -8.101 1.863 10.846 1.00 96.75 93 ALA A O 1
ATOM 705 N N . ASP A 1 94 ? -9.395 2.294 12.631 1.00 97.69 94 ASP A N 1
ATOM 706 C CA . ASP A 1 94 ? -9.502 3.743 12.420 1.00 97.69 94 ASP A CA 1
ATOM 707 C C . ASP A 1 94 ? -8.149 4.444 12.619 1.00 97.69 94 ASP A C 1
ATOM 709 O O . ASP A 1 94 ? -7.592 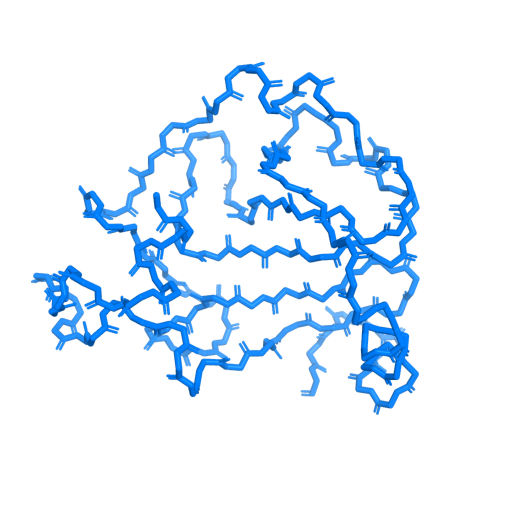4.429 13.717 1.00 97.69 94 ASP A O 1
ATOM 713 N N . LEU A 1 95 ? -7.650 5.146 11.597 1.00 97.56 95 LEU A N 1
ATOM 714 C CA . LEU A 1 95 ? -6.339 5.812 11.624 1.00 97.56 95 LEU A CA 1
ATOM 715 C C . LEU A 1 95 ? -6.451 7.332 11.455 1.00 97.56 95 LEU A C 1
ATOM 717 O O . LEU A 1 95 ? -5.880 7.929 10.537 1.00 97.56 95 LEU A O 1
ATOM 721 N N . LYS A 1 96 ? -7.185 7.995 12.355 1.00 97.25 96 LYS A N 1
ATOM 722 C CA . LYS A 1 96 ? -7.486 9.442 12.276 1.00 97.25 96 LYS A CA 1
ATOM 723 C C . LYS A 1 96 ? -6.238 10.327 12.153 1.00 97.25 96 LYS A C 1
ATOM 725 O O . LYS A 1 96 ? -6.284 11.364 11.497 1.00 97.25 96 LYS A O 1
ATOM 730 N N . GLN A 1 97 ? -5.115 9.903 12.729 1.00 96.88 97 GLN A N 1
ATOM 731 C CA . GLN A 1 97 ? -3.817 10.578 12.666 1.00 96.88 97 GLN A CA 1
ATOM 732 C C . GLN A 1 97 ? -3.218 10.682 11.250 1.00 96.88 97 GLN A C 1
ATOM 734 O O . GLN A 1 97 ? -2.317 11.505 11.038 1.00 96.88 97 GLN A O 1
ATOM 739 N N . LEU A 1 98 ? -3.704 9.869 10.300 1.00 97.56 98 LEU A N 1
ATOM 740 C CA . LEU A 1 98 ? -3.272 9.837 8.897 1.00 97.56 98 LEU A CA 1
ATOM 741 C C . LEU A 1 98 ? -4.145 10.705 7.972 1.00 97.56 98 LEU A C 1
ATOM 743 O O . LEU A 1 98 ? -3.774 10.945 6.819 1.00 97.56 98 LEU A O 1
ATOM 747 N N . ASN A 1 99 ? -5.284 11.206 8.463 1.00 97.81 99 ASN A N 1
ATOM 748 C CA . ASN A 1 99 ? -6.193 12.053 7.687 1.00 97.81 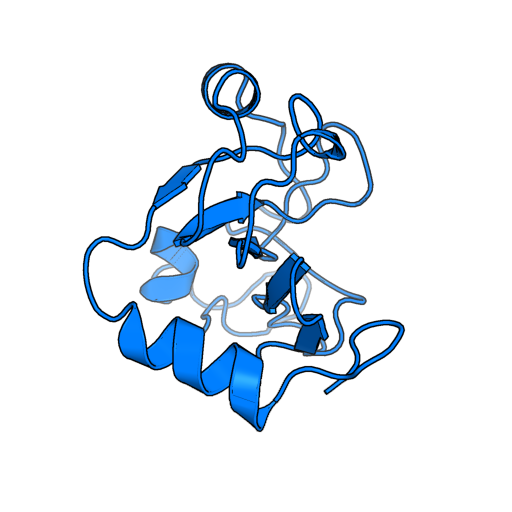99 ASN A CA 1
ATOM 749 C C . ASN A 1 99 ? -5.489 13.324 7.196 1.00 97.81 99 ASN A C 1
ATOM 751 O O . ASN A 1 99 ? -4.741 13.961 7.939 1.00 97.81 99 ASN A O 1
ATOM 755 N N . GLY A 1 100 ? -5.716 13.683 5.929 1.00 97.06 100 GLY A N 1
ATOM 756 C CA . GLY A 1 100 ? -5.078 14.837 5.291 1.00 97.06 100 GLY A CA 1
ATOM 757 C C . GLY A 1 100 ? -3.571 14.693 5.030 1.00 97.06 100 GLY A C 1
ATOM 758 O O . GLY A 1 100 ? -2.972 15.627 4.502 1.00 97.06 100 GLY A O 1
ATOM 759 N N . LYS A 1 101 ? -2.957 13.548 5.369 1.00 98.00 101 LYS A N 1
ATOM 760 C CA . LYS A 1 101 ? -1.527 13.257 5.140 1.00 98.00 101 LYS A CA 1
ATOM 761 C C . LYS A 1 101 ? -1.301 12.137 4.127 1.00 98.00 101 LYS A C 1
ATOM 763 O O . LYS A 1 101 ? -0.331 12.181 3.376 1.00 98.00 101 LYS A O 1
ATOM 768 N N . HIS A 1 102 ? -2.192 11.149 4.112 1.00 98.50 102 HIS A N 1
ATOM 769 C CA . HIS A 1 102 ? -2.149 10.012 3.198 1.00 98.50 102 HIS A CA 1
ATOM 770 C C . HIS A 1 102 ? -3.398 9.996 2.323 1.00 98.50 102 HIS A C 1
ATOM 772 O O . HIS A 1 102 ? -4.507 10.241 2.800 1.00 98.50 102 HIS A O 1
ATOM 778 N N . VAL A 1 103 ? -3.201 9.758 1.028 1.00 98.69 103 VAL A N 1
ATOM 779 C CA . VAL A 1 103 ? -4.271 9.782 0.028 1.00 98.69 103 VAL A CA 1
ATOM 780 C C . VAL A 1 103 ? -4.999 8.445 0.054 1.00 98.69 103 VAL A C 1
ATOM 782 O O . VAL A 1 103 ? -4.446 7.441 -0.399 1.00 98.69 103 VAL A O 1
ATOM 785 N N . VAL A 1 104 ? -6.248 8.440 0.517 1.00 98.75 104 VAL A N 1
ATOM 786 C CA . VAL A 1 104 ? -7.135 7.284 0.353 1.00 98.75 104 VAL A CA 1
ATOM 787 C C . VAL A 1 104 ? -7.586 7.219 -1.100 1.00 98.75 104 VAL A C 1
ATOM 789 O O . VAL A 1 104 ? -8.047 8.213 -1.662 1.00 98.75 104 VAL A O 1
ATOM 792 N N . PHE A 1 105 ? -7.462 6.045 -1.715 1.00 98.56 105 PHE A N 1
ATOM 793 C CA . PHE A 1 105 ? -7.842 5.844 -3.117 1.00 98.56 105 PHE A CA 1
ATOM 794 C C . PHE A 1 105 ? -8.697 4.595 -3.348 1.00 98.56 105 PHE A C 1
AT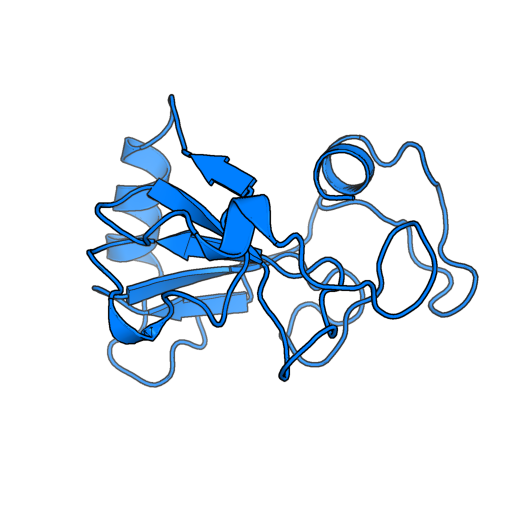OM 796 O O . PHE A 1 105 ? -9.071 4.312 -4.485 1.00 98.56 105 PHE A O 1
ATOM 803 N N . GLY A 1 106 ? -9.020 3.841 -2.297 1.00 98.25 106 GLY A N 1
ATOM 804 C CA . GLY A 1 106 ? -9.870 2.667 -2.416 1.00 98.25 106 GLY A CA 1
ATOM 805 C C . GLY A 1 106 ? -10.257 2.068 -1.073 1.00 98.25 106 GLY A C 1
ATOM 806 O O . GLY A 1 106 ? -9.844 2.533 -0.010 1.00 98.25 106 GLY A O 1
ATOM 807 N N . ARG A 1 107 ? -11.052 1.004 -1.146 1.00 98.31 107 ARG A N 1
ATOM 808 C CA . ARG A 1 107 ? -11.406 0.150 -0.015 1.00 98.31 107 ARG A CA 1
ATOM 809 C C . ARG A 1 107 ? -11.466 -1.300 -0.475 1.00 98.31 107 ARG A C 1
ATOM 811 O O . ARG A 1 107 ? -11.827 -1.562 -1.623 1.00 98.31 107 ARG A O 1
ATOM 818 N N . VAL A 1 108 ? -11.140 -2.218 0.419 1.00 98.19 108 VAL A N 1
ATOM 819 C CA . VAL A 1 108 ? -11.377 -3.647 0.224 1.00 98.19 108 VAL A CA 1
ATOM 820 C C . VAL A 1 108 ? -12.890 -3.878 0.208 1.00 98.19 108 VAL A C 1
ATOM 822 O O . VAL A 1 108 ? -13.623 -3.327 1.030 1.00 98.19 108 VAL A O 1
ATOM 825 N N . VAL A 1 109 ? -13.367 -4.632 -0.781 1.00 98.00 109 VAL A N 1
ATOM 826 C CA . VAL A 1 109 ? -14.793 -4.974 -0.937 1.00 98.00 109 VAL A CA 1
ATOM 827 C C . VAL A 1 109 ? -15.062 -6.457 -0.694 1.00 98.00 109 VAL A C 1
ATOM 829 O O . VAL A 1 109 ? -16.143 -6.802 -0.237 1.00 98.00 109 VAL A O 1
ATOM 832 N N . GLU A 1 110 ? -14.063 -7.304 -0.938 1.00 98.00 110 GLU A N 1
ATOM 833 C CA . GLU A 1 110 ? -14.067 -8.756 -0.745 1.00 98.00 110 GLU A CA 1
ATOM 834 C C . GLU A 1 110 ? -12.662 -9.191 -0.299 1.00 98.00 110 GLU A C 1
ATOM 836 O O . GLU A 1 110 ? -11.688 -8.482 -0.570 1.00 98.00 110 GLU A O 1
ATOM 841 N N . GLY A 1 111 ? -12.541 -10.337 0.378 1.00 97.25 111 GLY A N 1
ATOM 842 C CA . GLY A 1 111 ? -11.255 -10.840 0.876 1.00 97.25 111 GLY A CA 1
ATOM 843 C C . GLY A 1 111 ? -10.830 -10.264 2.231 1.00 97.25 111 GLY A C 1
ATOM 844 O O . GLY A 1 111 ? -9.643 -10.281 2.563 1.00 97.25 111 GLY A O 1
ATOM 845 N N . MET A 1 112 ? -11.770 -9.724 3.014 1.00 97.81 112 MET A N 1
ATOM 846 C CA . MET A 1 112 ? -11.485 -9.179 4.347 1.00 97.81 112 MET A CA 1
ATOM 847 C C . MET A 1 112 ? -10.934 -10.238 5.304 1.00 97.81 112 MET A C 1
ATOM 849 O O . MET A 1 112 ? -10.043 -9.944 6.091 1.00 97.81 112 MET A O 1
ATOM 853 N N . GLU A 1 113 ? -11.371 -11.484 5.168 1.00 97.69 113 GLU A N 1
ATOM 854 C CA . GLU A 1 113 ? -10.868 -12.627 5.923 1.00 97.69 113 GLU A CA 1
ATOM 855 C C . GLU A 1 113 ? -9.366 -12.870 5.705 1.00 97.69 113 GLU A C 1
ATOM 857 O O . GLU A 1 113 ? -8.664 -13.297 6.622 1.00 97.69 113 GLU A O 1
ATOM 862 N N . VAL A 1 114 ? -8.839 -12.544 4.518 1.00 97.75 114 VAL A N 1
ATOM 863 C CA . VAL A 1 114 ? -7.397 -12.614 4.240 1.00 97.75 114 VAL A CA 1
ATOM 864 C C . VAL A 1 114 ? -6.663 -11.501 4.984 1.00 97.75 114 VAL A C 1
ATOM 866 O O . VAL A 1 114 ? -5.621 -11.751 5.582 1.00 97.75 114 VAL A O 1
ATOM 869 N N . ILE A 1 115 ? -7.218 -10.286 4.991 1.00 97.06 115 ILE A N 1
ATOM 870 C CA . ILE A 1 115 ? -6.668 -9.134 5.724 1.00 97.06 115 ILE A CA 1
ATOM 871 C C . ILE A 1 115 ? -6.636 -9.425 7.233 1.00 97.06 115 ILE A C 1
ATOM 873 O O . ILE A 1 115 ? -5.628 -9.172 7.891 1.00 97.06 115 ILE A O 1
ATOM 877 N N . ASP A 1 116 ? -7.703 -10.020 7.766 1.00 95.94 116 ASP A N 1
ATOM 878 C CA . ASP A 1 116 ? -7.815 -10.456 9.164 1.00 95.94 116 ASP A CA 1
ATOM 879 C C . ASP A 1 116 ? -6.775 -11.506 9.515 1.00 95.94 116 ASP A C 1
ATOM 881 O O . ASP A 1 116 ? -6.040 -11.361 10.492 1.00 95.94 116 ASP A O 1
ATOM 885 N N . ARG A 1 117 ? -6.648 -12.528 8.672 1.00 97.00 117 ARG A N 1
ATOM 886 C CA . ARG A 1 117 ? -5.665 -13.583 8.876 1.00 97.00 117 ARG A CA 1
ATOM 887 C C . ARG A 1 117 ? -4.233 -13.050 8.853 1.00 97.00 117 ARG A C 1
ATOM 889 O O . ARG A 1 117 ? -3.440 -13.429 9.708 1.00 97.00 117 ARG A O 1
ATOM 896 N N . VAL A 1 118 ? -3.909 -12.141 7.932 1.00 96.31 118 VAL A N 1
ATOM 897 C CA . VAL A 1 118 ? -2.578 -11.516 7.857 1.00 96.31 118 VAL A CA 1
ATOM 898 C C . VAL A 1 118 ? -2.260 -10.721 9.125 1.00 96.31 118 VAL A C 1
ATOM 900 O O 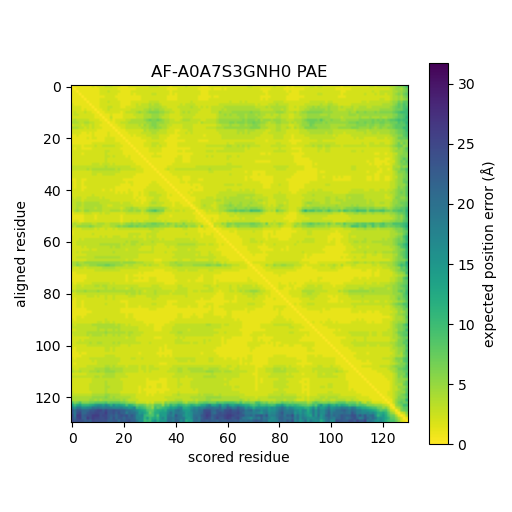. VAL A 1 118 ? -1.144 -10.802 9.633 1.00 96.31 118 VAL A O 1
ATOM 903 N N . GLU A 1 119 ? -3.218 -9.977 9.676 1.00 95.56 119 GLU A N 1
ATOM 904 C CA . GLU A 1 119 ? -3.006 -9.265 10.941 1.00 95.56 119 GLU A CA 1
ATOM 905 C C . GLU A 1 119 ? -2.761 -10.217 12.121 1.00 95.56 119 GLU A C 1
ATOM 907 O O . GLU A 1 119 ? -1.940 -9.946 13.002 1.00 95.56 119 GLU A O 1
ATOM 912 N N . VAL A 1 120 ? -3.481 -11.335 12.163 1.00 94.88 120 VAL A N 1
ATOM 913 C CA . VAL A 1 120 ? -3.352 -12.311 13.247 1.00 94.88 120 VAL A CA 1
ATOM 914 C C . VAL A 1 120 ? -2.031 -13.072 13.146 1.00 94.88 120 VAL A C 1
ATOM 916 O O . VAL A 1 120 ? -1.343 -13.218 14.154 1.00 94.88 120 VAL A O 1
ATOM 919 N N . GLU A 1 121 ? -1.661 -13.528 11.950 1.00 94.88 121 GLU A N 1
ATOM 920 C CA . GLU A 1 121 ? -0.541 -14.455 11.745 1.00 94.88 121 GLU A CA 1
ATOM 921 C C . GLU A 1 121 ? 0.801 -13.760 11.480 1.00 94.88 121 GLU A C 1
ATOM 923 O O . GLU A 1 121 ? 1.842 -14.333 11.790 1.00 94.88 121 GLU A O 1
ATOM 928 N N . CYS A 1 122 ? 0.806 -12.552 10.904 1.00 92.44 122 CYS A N 1
ATOM 929 C CA . CYS A 1 122 ? 2.034 -11.916 10.405 1.00 92.44 122 CYS A CA 1
ATOM 930 C C . CYS A 1 122 ? 2.368 -10.579 11.074 1.00 92.44 122 CYS A C 1
ATOM 932 O O . CYS A 1 122 ? 3.425 -10.009 10.802 1.00 92.44 122 CYS A O 1
ATOM 934 N N . ALA A 1 123 ? 1.476 -10.025 11.896 1.00 88.62 123 ALA A N 1
ATOM 935 C CA . ALA A 1 123 ? 1.744 -8.745 12.532 1.00 88.62 123 ALA A CA 1
ATOM 936 C C . ALA A 1 123 ? 2.727 -8.887 13.695 1.00 88.62 123 ALA A C 1
ATOM 938 O O . ALA A 1 123 ? 2.535 -9.711 14.589 1.00 88.62 123 ALA A O 1
ATOM 939 N N . SER A 1 124 ? 3.725 -8.007 13.737 1.00 80.94 124 SER A N 1
ATOM 940 C CA . SER A 1 124 ? 4.574 -7.865 14.920 1.00 80.94 124 SER A CA 1
ATOM 941 C C . SER A 1 124 ? 3.851 -7.061 16.011 1.00 80.94 124 SER A C 1
ATOM 943 O O . SER A 1 124 ? 3.082 -6.148 15.694 1.00 80.94 124 SER A O 1
ATOM 945 N N . GLU A 1 125 ? 4.167 -7.316 17.283 1.00 67.38 125 GLU A N 1
ATOM 946 C CA . GLU A 1 125 ? 3.698 -6.502 18.421 1.00 67.38 125 GLU A CA 1
ATOM 947 C C . GLU A 1 125 ? 4.419 -5.134 18.537 1.00 67.38 125 GLU A C 1
ATOM 949 O O . GLU A 1 125 ? 4.089 -4.335 19.409 1.00 67.38 125 GLU A O 1
ATOM 954 N N . GLY A 1 126 ? 5.390 -4.844 17.653 1.00 64.88 126 GLY A N 1
ATOM 955 C CA . GLY A 1 126 ? 6.254 -3.652 17.686 1.00 64.88 126 GLY A CA 1
ATOM 956 C C . GLY A 1 126 ? 6.288 -2.849 16.375 1.00 64.88 126 GLY A C 1
ATOM 957 O O . GLY A 1 126 ? 5.261 -2.627 15.739 1.00 64.88 126 GLY A O 1
ATOM 958 N N . GLU A 1 127 ? 7.473 -2.379 15.952 1.00 59.31 127 GLU A N 1
ATOM 959 C CA . GLU A 1 127 ? 7.646 -1.430 14.825 1.00 59.31 127 GLU A CA 1
ATOM 960 C C . GLU A 1 127 ? 7.137 -1.911 13.448 1.00 59.31 127 GLU A C 1
ATOM 962 O O . GLU A 1 127 ? 7.087 -1.124 12.490 1.00 59.31 127 GLU A O 1
ATOM 967 N N . GLY A 1 128 ? 6.702 -3.167 13.338 1.00 57.09 128 GLY A N 1
ATOM 968 C CA . GLY A 1 128 ? 5.960 -3.660 12.189 1.00 57.09 128 GLY A CA 1
ATOM 969 C C . GLY A 1 128 ? 6.760 -4.443 11.179 1.00 57.09 128 GLY A C 1
ATOM 970 O O . GLY A 1 128 ? 6.206 -4.714 10.127 1.00 57.09 128 GLY A O 1
ATOM 971 N N . LYS A 1 129 ? 8.038 -4.755 11.404 1.00 53.91 129 LYS A N 1
ATOM 972 C CA . LYS A 1 129 ? 8.770 -5.608 10.458 1.00 53.91 129 LYS A CA 1
ATOM 973 C C . LYS A 1 129 ? 8.276 -7.055 10.638 1.00 53.91 129 LYS A C 1
ATOM 975 O O . LYS A 1 129 ? 8.367 -7.532 11.769 1.00 53.91 129 LYS A O 1
ATOM 980 N N . PRO A 1 130 ? 7.694 -7.686 9.601 1.00 48.41 130 PRO A N 1
ATOM 981 C CA . PRO A 1 130 ? 7.324 -9.095 9.645 1.00 48.41 130 PRO A CA 1
ATOM 982 C C . PRO A 1 130 ? 8.565 -9.988 9.742 1.00 48.41 130 PRO A C 1
ATOM 984 O O . PRO A 1 130 ? 9.656 -9.545 9.305 1.00 48.41 130 PRO A O 1
#

InterPro domains:
  IPR002130 Cyclophilin-type peptidyl-prolyl cis-trans isomerase domain [PF00160] (1-120)
  IPR002130 Cyclophilin-type peptidyl-prolyl cis-trans isomerase domain [PR00153] (27-39)
  IPR002130 Cyclophilin-type peptidyl-prolyl cis-trans isomerase domain [PR00153] (72-87)
  IPR002130 Cyclophilin-type peptidyl-prolyl cis-trans isomerase domain [PR00153] (87-99)
  IPR002130 Cyclophilin-type peptidyl-prolyl cis-trans isomerase domain [PR00153] (100-115)
  IPR002130 Cyclophilin-type peptidyl-prolyl cis-trans isomerase domain [PS50072] (1-130)
  IPR020892 Cyclophilin-type peptidyl-prolyl cis-trans isomerase, conserved site [PS00170] (22-39)
  IPR024936 Cyclophilin-type peptidyl-prolyl cis-trans isomerase [PIRSF001467] (1-121)
  IPR029000 Cyclophilin-like domain superfamily [G3DSA:2.40.100.10] (1-130)
  IPR029000 Cyclophilin-like domain superfamily [SSF50891] (1-120)

Secondary structure (DSSP, 8-state):
-HHHHHHTTT-B-TTT-SB---TT--EEEEETTTEEEE--TTTSSSS---BTTBS-BPPPTTGGGS---STTEEEE--SSTT-B-S-EEEESS--GGGTTTS-EEEE--S-HHHHHHHHHHH-BSSS---

pLDDT: mean 94.65, std 8.43, range [48.41, 98.75]

Foldseek 3Di:
DQVCQCVLVLQADPPQRDRSHCVVQDQQFAAAQFKTKTQQRRPSNPPAFAASVGFWAAADPVQLQDFQAAWFFKWFDAPWGRGGGRMIITTPHGDRVCRSTIGGDDGDPDDVVVVVCCSVPPADNDPGGD

Sequence (130 aa):
NFKGFCTGEKGKSKESAKEMCYRGVPFHRIVRGFMMQGGDFVTGTGAAGESIFGKKFKDDAGGLKIKHEGRGIVSMSNTGKNSNTCQFFITFADLKQLNGKHVVFGRVVEGMEVIDRVEVECASEGEGKP

Nearest PDB structures (foldseek):
  8xi2-assembly1_S  TM=8.994E-01  e=4.693E-12  Chlamydomonas reinhardtii
  7ane-assembly1_BH  TM=9.413E-01  e=1.058E-10  Leishmania major
  6yxy-assembly1_BQ  TM=9.448E-01  e=1.778E-10  Trypanosoma brucei brucei
  7aoi-assembly1_BQ  TM=9.431E-01  e=2.025E-10  Trypanosoma brucei
  7am2-assembly1_BH  TM=9.054E-01  e=5.359E-10  Leishmania tarentolae

Organism: NCBI:txid89044

Mean predicted aligned error: 3.31 Å

Radius of gyration: 14.04 Å; Cα contacts (8 Å, |Δi|>4): 294; chains: 1; bounding box: 30×31×37 Å

Solvent-accessible surface area (backbone atoms only — not comparable to full-atom values): 7053 Å² total; per-residue (Å²): 97,71,67,43,27,73,68,31,81,72,40,55,39,92,84,80,67,43,62,42,31,46,82,93,38,44,68,39,29,19,25,57,79,44,32,41,28,28,38,11,60,75,70,42,64,70,87,43,53,44,31,89,90,48,55,63,40,71,70,50,76,69,23,26,71,44,68,40,74,41,57,36,37,28,29,43,40,61,87,53,89,49,38,35,36,42,26,30,32,36,27,57,28,67,39,69,91,43,44,66,72,33,36,38,81,52,62,67,88,72,66,60,69,57,57,53,47,45,44,72,76,45,31,27,100,61,100,9,65,97